Protein AF-A0A1W9WGX6-F1 (afdb_monomer_lite)

pLDDT: mean 84.51, std 15.61, range [47.09, 95.38]

Radius of gyration: 14.05 Å; chains: 1; bounding box: 33×21×35 Å

Secondary structure (DSSP, 8-state):
-GGGT-------TTHHHHS-TT--EEEETTTTEEEEPP-S-------

Sequence (47 aa):
ARELGIPAVVGVRQATRKIPENMRITIDGGLGAVQMADSGPKTKSHY

Structure (mmCIF, N/CA/C/O backbone):
data_AF-A0A1W9WGX6-F1
#
_entry.id   AF-A0A1W9WGX6-F1
#
loop_
_atom_site.group_PDB
_atom_site.id
_atom_site.type_symbol
_atom_site.label_atom_id
_atom_site.label_alt_id
_atom_site.label_comp_id
_atom_site.label_asym_id
_atom_site.label_entity_id
_atom_site.label_seq_id
_atom_site.pdbx_PDB_ins_code
_atom_site.Cartn_x
_atom_site.Cartn_y
_atom_site.Cartn_z
_atom_site.occupancy
_atom_site.B_iso_or_equiv
_atom_site.auth_seq_id
_atom_site.auth_comp_id
_atom_site.auth_asym_id
_atom_site.auth_atom_id
_atom_site.pdbx_PDB_model_num
ATOM 1 N N . ALA A 1 1 ? 11.010 -0.136 -2.229 1.00 81.38 1 ALA A N 1
ATOM 2 C CA . ALA A 1 1 ? 10.064 -1.265 -2.336 1.00 81.38 1 ALA A CA 1
ATOM 3 C C . ALA A 1 1 ? 10.632 -2.365 -3.220 1.00 81.38 1 ALA A C 1
ATOM 5 O O . ALA A 1 1 ? 10.978 -3.401 -2.681 1.00 81.38 1 ALA A O 1
ATOM 6 N N . ARG A 1 2 ? 10.823 -2.117 -4.528 1.00 81.25 2 ARG A N 1
ATOM 7 C CA . ARG A 1 2 ? 11.278 -3.141 -5.488 1.00 81.25 2 ARG A CA 1
ATOM 8 C C . ARG A 1 2 ? 12.596 -3.815 -5.108 1.00 81.25 2 ARG A C 1
ATOM 10 O O . ARG A 1 2 ? 12.608 -5.017 -4.907 1.00 81.25 2 ARG A O 1
ATOM 17 N N . GLU A 1 3 ? 13.631 -3.029 -4.848 1.00 95.00 3 GLU A N 1
ATOM 18 C CA . GLU A 1 3 ? 14.936 -3.563 -4.419 1.00 95.00 3 GLU A CA 1
ATOM 19 C C . GLU A 1 3 ? 14.982 -4.000 -2.943 1.00 95.00 3 GLU A C 1
ATOM 21 O O . GLU A 1 3 ? 15.972 -4.554 -2.486 1.00 95.00 3 GLU A O 1
ATOM 26 N N . LEU A 1 4 ? 13.922 -3.730 -2.169 1.00 91.06 4 LEU A N 1
ATOM 27 C CA . LEU A 1 4 ? 13.863 -4.011 -0.728 1.00 91.06 4 LEU A CA 1
ATOM 28 C C . LEU A 1 4 ? 13.030 -5.257 -0.399 1.00 91.06 4 LEU A C 1
ATOM 30 O O . LEU A 1 4 ? 12.919 -5.614 0.769 1.00 91.06 4 LEU A O 1
ATOM 34 N N . GLY A 1 5 ? 12.383 -5.877 -1.392 1.00 92.38 5 GLY A N 1
ATOM 35 C CA . GLY A 1 5 ? 11.518 -7.042 -1.179 1.00 92.38 5 GLY A CA 1
ATOM 36 C C . GLY A 1 5 ? 10.274 -6.774 -0.319 1.00 92.38 5 GLY A C 1
ATOM 37 O O . GLY A 1 5 ? 9.639 -7.721 0.134 1.00 92.38 5 GLY A O 1
ATOM 38 N N . ILE A 1 6 ? 9.912 -5.505 -0.087 1.00 94.06 6 ILE A N 1
ATOM 39 C CA . ILE A 1 6 ? 8.734 -5.121 0.709 1.00 94.06 6 ILE A CA 1
ATOM 40 C C . ILE A 1 6 ? 7.584 -4.648 -0.188 1.00 94.06 6 ILE A C 1
ATOM 42 O O . ILE A 1 6 ? 7.829 -3.957 -1.189 1.00 94.06 6 ILE A O 1
ATOM 46 N N . PRO A 1 7 ? 6.327 -4.959 0.172 1.00 93.88 7 PRO A N 1
ATOM 47 C CA . PR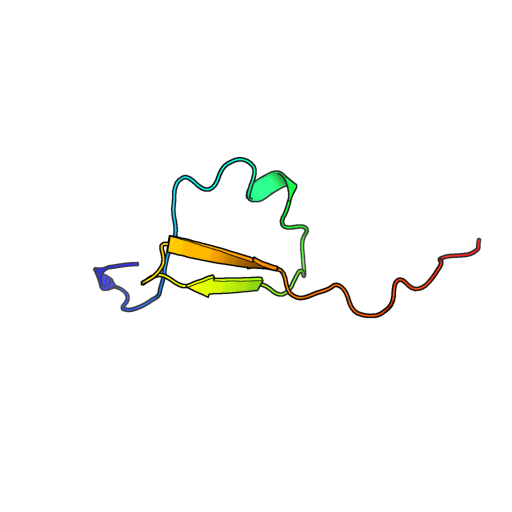O A 1 7 ? 5.167 -4.500 -0.577 1.00 93.88 7 PRO A CA 1
ATOM 48 C C . PRO A 1 7 ? 5.032 -2.976 -0.499 1.00 93.88 7 PRO A C 1
ATOM 50 O O . PRO A 1 7 ? 5.333 -2.352 0.519 1.00 93.88 7 PRO A O 1
ATOM 53 N N . ALA A 1 8 ? 4.551 -2.368 -1.582 1.00 95.19 8 ALA A N 1
ATOM 54 C CA . ALA A 1 8 ? 4.208 -0.954 -1.610 1.00 95.19 8 ALA A CA 1
ATOM 55 C C . ALA A 1 8 ? 3.077 -0.688 -2.602 1.00 95.19 8 ALA A C 1
ATOM 57 O O . ALA A 1 8 ? 3.053 -1.253 -3.694 1.00 95.19 8 ALA A O 1
ATOM 58 N N . VAL A 1 9 ? 2.188 0.231 -2.230 1.00 95.38 9 VAL A N 1
ATOM 59 C CA . VAL A 1 9 ? 1.137 0.778 -3.092 1.00 95.38 9 VAL A CA 1
ATOM 60 C C . VAL A 1 9 ? 1.297 2.295 -3.097 1.00 95.38 9 VAL A C 1
ATOM 62 O O . VAL A 1 9 ? 1.439 2.914 -2.044 1.00 95.38 9 VAL A O 1
ATOM 65 N N . VAL A 1 10 ? 1.307 2.899 -4.283 1.00 94.88 10 VAL A N 1
ATOM 66 C CA . VAL A 1 10 ? 1.520 4.342 -4.476 1.00 94.88 10 VAL A CA 1
ATOM 67 C C . VAL A 1 10 ? 0.318 4.976 -5.171 1.00 94.88 10 VAL A C 1
ATOM 69 O O . VAL A 1 10 ? -0.490 4.283 -5.780 1.00 94.88 10 VAL A O 1
ATOM 72 N N . GLY A 1 11 ? 0.174 6.299 -5.069 1.00 95.06 11 GLY A N 1
ATOM 73 C CA . GLY A 1 11 ? -0.925 7.022 -5.724 1.00 95.06 11 GLY A CA 1
ATOM 74 C C . GLY A 1 11 ? -2.302 6.829 -5.072 1.00 95.06 11 GLY A C 1
ATOM 75 O O . GLY A 1 11 ? -3.316 7.215 -5.653 1.00 95.06 11 GLY A O 1
ATOM 76 N N . VAL A 1 12 ? -2.362 6.273 -3.856 1.00 94.81 12 VAL A N 1
ATOM 77 C CA . VAL A 1 12 ? -3.616 6.098 -3.111 1.00 94.81 12 VAL A CA 1
ATOM 78 C C . VAL A 1 12 ? -4.162 7.464 -2.699 1.00 94.81 12 VAL A C 1
ATOM 80 O O . VAL A 1 12 ? -3.631 8.147 -1.817 1.00 94.81 12 VAL A O 1
ATOM 83 N N . ARG A 1 13 ? -5.247 7.880 -3.354 1.00 95.00 13 ARG A N 1
ATOM 84 C CA . ARG A 1 13 ? -5.891 9.171 -3.100 1.00 95.00 13 ARG A CA 1
ATOM 85 C C . ARG A 1 13 ? -6.283 9.306 -1.628 1.00 95.00 13 ARG A C 1
ATOM 87 O O . ARG A 1 13 ? -7.005 8.477 -1.084 1.00 95.00 13 ARG A O 1
ATOM 94 N N . GLN A 1 14 ? -5.850 10.408 -1.018 1.00 93.75 14 GLN A N 1
ATOM 95 C CA . GLN A 1 14 ? -6.137 10.773 0.373 1.00 93.75 14 GLN A CA 1
ATOM 96 C C . GLN A 1 14 ? -5.623 9.795 1.444 1.00 93.75 14 GLN A C 1
ATOM 98 O O . GLN A 1 14 ? -6.091 9.869 2.579 1.00 93.75 14 GLN A O 1
ATOM 103 N N . ALA A 1 15 ? -4.650 8.928 1.141 1.00 93.00 15 ALA A N 1
ATOM 104 C CA . ALA A 1 15 ? -4.089 7.997 2.128 1.00 93.00 15 ALA A CA 1
ATOM 105 C C . ALA A 1 15 ? -3.646 8.700 3.423 1.00 93.00 15 ALA A C 1
ATOM 107 O O . ALA A 1 15 ? -4.054 8.304 4.508 1.00 93.00 15 ALA A O 1
ATOM 108 N N . THR A 1 16 ? -2.930 9.820 3.305 1.00 92.69 16 THR A N 1
ATOM 109 C CA . THR A 1 16 ? -2.447 10.619 4.447 1.00 92.69 16 THR A CA 1
ATOM 110 C C . THR A 1 16 ? -3.552 11.255 5.290 1.00 92.69 16 THR A C 1
ATOM 112 O O . THR A 1 16 ? -3.305 11.631 6.426 1.00 92.69 16 THR A O 1
ATOM 115 N N . ARG A 1 17 ? -4.771 11.396 4.753 1.00 93.62 17 ARG A N 1
ATOM 116 C CA . ARG A 1 17 ? -5.930 11.919 5.497 1.00 93.62 17 ARG A CA 1
ATOM 117 C C . ARG A 1 17 ? -6.759 10.810 6.137 1.00 93.62 17 ARG A C 1
ATOM 119 O O . ARG A 1 17 ? -7.457 11.063 7.109 1.00 93.62 17 ARG A O 1
ATOM 126 N N . LYS A 1 18 ? -6.742 9.613 5.544 1.00 92.19 18 LYS A N 1
ATOM 127 C CA . LYS A 1 18 ? -7.570 8.474 5.962 1.00 92.19 18 LYS A CA 1
ATOM 128 C C . LYS A 1 18 ? -6.862 7.534 6.932 1.00 92.19 18 LYS A C 1
ATOM 130 O O . LYS A 1 18 ? -7.548 6.824 7.654 1.00 92.19 18 LYS A O 1
ATOM 135 N N . ILE A 1 19 ? -5.531 7.524 6.938 1.00 91.81 19 ILE A N 1
ATOM 136 C CA . ILE A 1 19 ? -4.711 6.686 7.813 1.00 91.81 19 ILE A CA 1
ATOM 137 C C . ILE A 1 19 ? -4.199 7.573 8.958 1.00 91.81 19 ILE A C 1
ATOM 139 O O . ILE A 1 19 ? -3.210 8.282 8.766 1.00 91.81 19 ILE A O 1
ATOM 143 N N . PRO A 1 20 ? -4.878 7.605 10.119 1.00 90.75 20 PRO A N 1
ATOM 144 C CA . PRO A 1 20 ? -4.368 8.293 11.291 1.00 90.75 20 PRO A CA 1
ATOM 145 C C . PRO A 1 20 ? -3.156 7.559 11.868 1.00 90.75 20 PRO A C 1
ATOM 147 O O . PRO A 1 20 ? -2.903 6.384 11.583 1.00 90.75 20 PRO A O 1
ATOM 150 N N . GLU A 1 21 ? -2.419 8.263 12.720 1.00 89.31 21 GLU A N 1
ATOM 151 C CA . GLU A 1 21 ? -1.316 7.681 13.477 1.00 89.31 21 GLU A CA 1
ATOM 152 C C . GLU A 1 21 ? -1.776 6.465 14.287 1.00 89.31 21 GLU A C 1
ATOM 154 O O . GLU A 1 21 ? -2.919 6.384 14.740 1.00 89.31 21 GLU A O 1
ATOM 159 N N . ASN A 1 22 ? -0.864 5.510 14.469 1.00 90.25 22 ASN A N 1
ATOM 160 C CA . ASN A 1 22 ? -1.094 4.267 15.210 1.00 90.25 22 ASN A CA 1
ATOM 161 C C . ASN A 1 22 ? -2.189 3.348 14.626 1.00 90.25 22 ASN A C 1
ATOM 163 O O . ASN A 1 22 ? -2.507 2.320 15.227 1.00 90.25 22 ASN A O 1
ATOM 167 N N . MET A 1 23 ? -2.748 3.656 13.449 1.00 89.00 23 MET A N 1
ATOM 168 C CA . MET A 1 23 ? -3.691 2.764 12.777 1.00 89.00 23 MET A CA 1
ATOM 169 C C . MET A 1 23 ? -2.982 1.546 12.189 1.00 89.00 23 MET A C 1
ATOM 171 O O . MET A 1 23 ? -2.039 1.659 11.405 1.00 89.00 23 MET A O 1
ATOM 175 N N . ARG A 1 24 ? -3.506 0.360 12.503 1.00 93.12 24 ARG A N 1
ATOM 176 C CA . ARG A 1 24 ? -3.092 -0.880 11.851 1.00 93.12 24 ARG A CA 1
ATOM 177 C C . ARG A 1 24 ? -3.701 -0.968 10.451 1.00 93.12 24 ARG A C 1
ATOM 179 O O . ARG A 1 24 ? -4.918 -0.892 10.291 1.00 93.12 24 ARG A O 1
ATOM 186 N N . ILE A 1 25 ? -2.851 -1.184 9.453 1.00 93.62 25 ILE A N 1
ATOM 187 C CA . ILE A 1 25 ? -3.245 -1.364 8.052 1.00 93.62 25 ILE A CA 1
ATOM 188 C C . ILE A 1 25 ? -2.565 -2.598 7.456 1.00 93.62 25 ILE A C 1
ATOM 190 O O . ILE A 1 25 ? -1.498 -3.011 7.914 1.00 93.62 25 ILE A O 1
ATOM 194 N N . THR A 1 26 ? -3.165 -3.146 6.404 1.00 95.12 26 THR A N 1
ATOM 195 C CA . THR A 1 26 ? -2.583 -4.192 5.559 1.00 95.12 26 THR A CA 1
ATOM 196 C C . THR A 1 26 ? -2.338 -3.629 4.162 1.00 95.12 26 THR A C 1
ATOM 198 O O . THR A 1 26 ? -3.215 -2.986 3.579 1.00 95.12 26 THR A O 1
ATOM 201 N N . ILE A 1 27 ? -1.144 -3.883 3.622 1.00 95.25 27 ILE A N 1
ATOM 202 C CA . ILE A 1 27 ? -0.749 -3.501 2.264 1.00 95.25 27 ILE A CA 1
ATOM 203 C C . ILE A 1 27 ? -0.711 -4.754 1.394 1.00 95.25 27 ILE A C 1
ATOM 205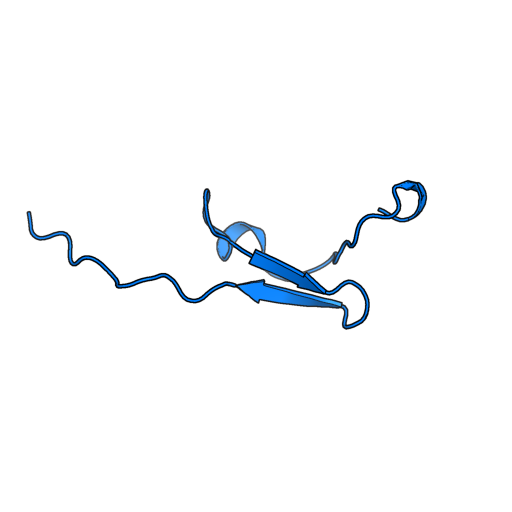 O O . ILE A 1 27 ? 0.098 -5.646 1.643 1.00 95.25 27 ILE A O 1
ATOM 209 N N . ASP A 1 28 ? -1.539 -4.791 0.353 1.00 94.25 28 ASP A N 1
ATOM 210 C CA . ASP A 1 28 ? -1.484 -5.820 -0.681 1.00 94.25 28 ASP A CA 1
ATOM 211 C C . ASP A 1 28 ? -0.860 -5.233 -1.953 1.00 94.25 28 ASP A C 1
ATOM 213 O O . ASP A 1 28 ? -1.501 -4.513 -2.724 1.00 94.25 28 ASP A O 1
ATOM 217 N N . GLY A 1 29 ? 0.425 -5.531 -2.156 1.00 92.50 29 GLY A N 1
ATOM 218 C CA . GLY A 1 29 ? 1.172 -5.082 -3.330 1.00 92.50 29 GLY A CA 1
ATOM 219 C C . GLY A 1 29 ? 0.808 -5.812 -4.628 1.00 92.50 29 GLY A C 1
ATOM 220 O O . GLY A 1 29 ? 1.121 -5.295 -5.697 1.00 92.50 29 GLY A O 1
ATOM 221 N N . GLY A 1 30 ? 0.162 -6.982 -4.555 1.00 93.25 30 GLY A N 1
ATOM 222 C CA . GLY A 1 30 ? -0.269 -7.748 -5.728 1.00 93.25 30 GLY A CA 1
ATOM 223 C C . GLY A 1 30 ? -1.586 -7.227 -6.303 1.00 93.25 30 GLY A C 1
ATOM 224 O O . GLY A 1 30 ? -1.711 -7.076 -7.516 1.00 93.25 30 GLY A O 1
ATOM 225 N N . LEU A 1 31 ? -2.539 -6.887 -5.431 1.00 93.88 31 LEU A N 1
ATOM 226 C CA . LEU A 1 31 ? -3.825 -6.288 -5.811 1.00 93.88 31 LEU A CA 1
ATOM 227 C C . LEU A 1 31 ? -3.772 -4.758 -5.947 1.00 93.88 31 LEU A C 1
ATOM 229 O O . LEU A 1 31 ? -4.708 -4.155 -6.469 1.00 93.88 31 LEU A O 1
ATOM 233 N N . GLY A 1 32 ? -2.711 -4.113 -5.452 1.00 94.25 32 GLY A N 1
ATOM 234 C CA . GLY A 1 32 ? -2.620 -2.652 -5.405 1.00 94.25 32 GLY A CA 1
ATOM 235 C C . GLY A 1 32 ? -3.578 -2.029 -4.383 1.00 94.25 32 GLY A C 1
ATOM 236 O O . GLY A 1 32 ? -4.059 -0.913 -4.586 1.00 94.25 32 GLY A O 1
ATOM 237 N N . ALA A 1 33 ? -3.879 -2.748 -3.300 1.00 94.06 33 ALA A N 1
ATOM 238 C CA . ALA A 1 33 ? -4.904 -2.382 -2.329 1.00 94.06 33 ALA A CA 1
ATOM 239 C C . ALA A 1 33 ? -4.318 -2.075 -0.944 1.00 94.06 33 ALA A C 1
ATOM 241 O O . ALA A 1 33 ? -3.325 -2.659 -0.508 1.00 94.06 33 ALA A O 1
ATOM 242 N N . VAL A 1 34 ? -4.982 -1.167 -0.226 1.00 94.69 34 VAL A N 1
ATOM 243 C CA . VAL A 1 34 ? -4.708 -0.857 1.182 1.00 94.69 34 VAL A CA 1
ATOM 244 C C . VAL A 1 34 ? -5.984 -1.099 1.970 1.00 94.69 34 VAL A C 1
ATOM 246 O O . VAL A 1 34 ? -7.023 -0.517 1.657 1.00 94.69 34 VAL A O 1
ATOM 249 N N . GLN A 1 35 ? -5.907 -1.956 2.982 1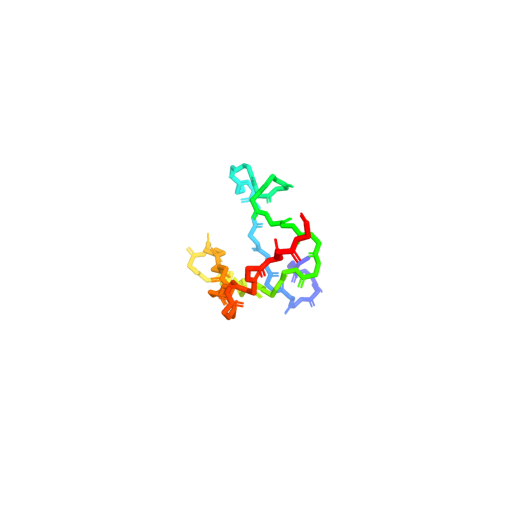.00 93.81 35 GLN A N 1
ATOM 250 C CA . GLN A 1 35 ? -7.037 -2.316 3.834 1.00 93.81 35 GLN A CA 1
ATOM 251 C C . GLN A 1 35 ? -6.780 -1.789 5.243 1.00 93.81 35 GLN A C 1
ATOM 253 O O . GLN A 1 35 ? -5.733 -2.048 5.837 1.00 93.81 35 GLN A O 1
ATOM 258 N N . MET A 1 36 ? -7.727 -1.018 5.765 1.00 90.31 36 MET A N 1
ATOM 259 C CA . MET A 1 36 ? -7.697 -0.548 7.148 1.00 90.31 36 MET A CA 1
ATOM 260 C C . MET A 1 36 ? -8.286 -1.651 8.023 1.00 90.31 36 MET A C 1
ATOM 262 O O . MET A 1 36 ? -9.338 -2.191 7.683 1.00 90.31 36 MET A O 1
ATOM 266 N N . ALA A 1 37 ? -7.618 -2.003 9.123 1.00 81.38 37 ALA A N 1
ATOM 267 C CA . ALA A 1 37 ? -8.251 -2.863 10.112 1.00 81.38 37 ALA A CA 1
ATOM 268 C C . ALA A 1 37 ? -9.442 -2.106 10.708 1.00 81.38 37 ALA A C 1
ATOM 270 O O . ALA A 1 37 ? -9.319 -0.910 10.997 1.00 81.38 37 ALA A O 1
ATOM 271 N N . ASP A 1 38 ? -10.577 -2.783 10.893 1.00 68.44 38 ASP A N 1
ATOM 272 C CA . ASP A 1 38 ? -11.687 -2.192 11.630 1.00 68.44 38 ASP A CA 1
ATOM 273 C C . ASP A 1 38 ? -11.160 -1.701 12.974 1.00 68.44 38 ASP A C 1
ATOM 275 O O . ASP A 1 38 ? -10.489 -2.433 13.712 1.00 68.44 38 ASP A O 1
ATOM 279 N N . SER A 1 39 ? -11.425 -0.429 13.273 1.00 61.59 39 SER A N 1
ATOM 280 C CA . SER A 1 39 ? -11.154 0.104 14.596 1.00 61.59 39 SER A CA 1
ATOM 281 C C . SER A 1 39 ? -11.884 -0.801 15.583 1.00 61.59 39 SER A C 1
ATOM 283 O O . SER A 1 39 ? -13.117 -0.859 15.556 1.00 61.59 39 SER A O 1
ATOM 285 N N . GLY A 1 40 ? -11.134 -1.499 16.441 1.00 60.94 40 GLY A N 1
ATOM 286 C CA . GLY A 1 40 ? -11.684 -2.127 17.640 1.00 60.94 40 GLY A CA 1
ATOM 287 C C . GLY A 1 40 ? -12.585 -1.140 18.398 1.00 60.94 40 GLY A C 1
ATOM 288 O O . GLY A 1 40 ? -12.534 0.065 18.134 1.00 60.94 40 GLY A O 1
ATOM 289 N N . PRO A 1 41 ? -13.452 -1.641 19.293 1.00 52.12 41 PRO A N 1
ATOM 290 C CA . PRO A 1 41 ? -14.670 -0.963 19.726 1.00 52.12 41 PRO A CA 1
ATOM 291 C C . PRO A 1 41 ? -14.427 0.518 20.006 1.00 52.12 41 PRO A C 1
ATOM 293 O O . PRO A 1 41 ? -13.548 0.870 20.792 1.00 52.12 41 PRO A O 1
ATOM 296 N N . LYS A 1 42 ? -15.218 1.381 19.354 1.00 59.16 42 LYS A N 1
ATOM 297 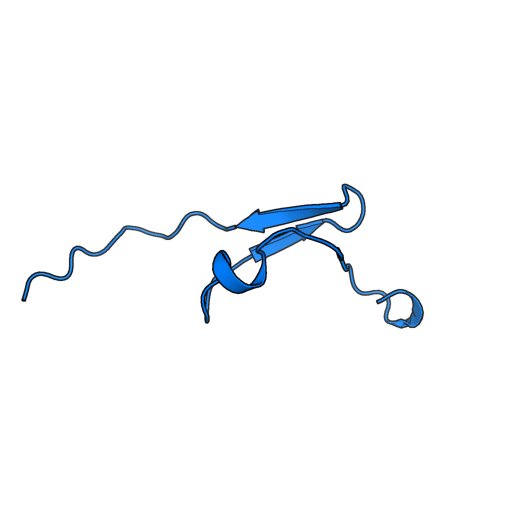C CA . LYS A 1 42 ? -15.242 2.820 19.625 1.00 59.16 42 LYS A CA 1
ATOM 298 C C . LYS A 1 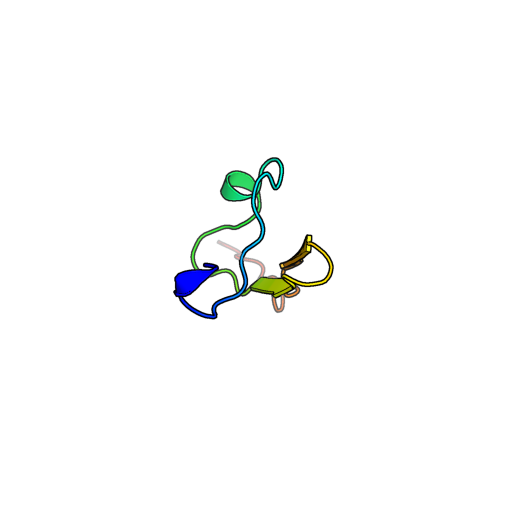42 ? -15.586 3.015 21.099 1.00 59.16 42 LYS A C 1
ATOM 300 O O . LYS A 1 42 ? -16.760 3.010 21.466 1.00 59.16 42 LYS A O 1
ATOM 305 N N . THR A 1 43 ? -14.576 3.150 21.952 1.00 53.34 43 THR A N 1
ATOM 306 C CA . THR A 1 43 ? -14.782 3.601 23.324 1.00 53.34 43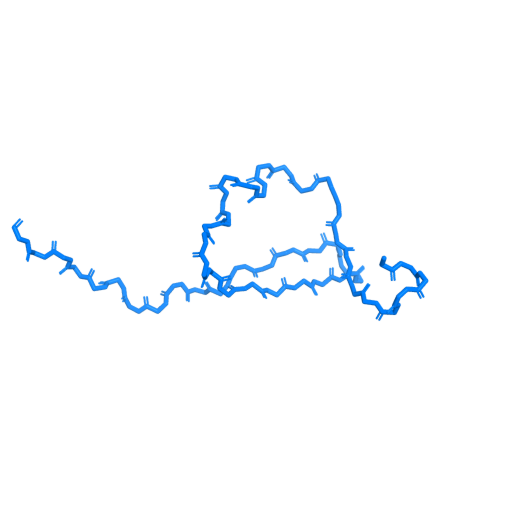 THR A CA 1
ATOM 307 C C . THR A 1 43 ? -15.374 5.004 23.207 1.00 53.34 43 THR A C 1
ATOM 309 O O . THR A 1 43 ? -14.791 5.913 22.610 1.00 53.34 43 THR A O 1
ATOM 312 N N . LYS A 1 44 ? -16.627 5.139 23.646 1.00 54.12 44 LYS A N 1
ATOM 313 C CA . LYS A 1 44 ? -17.291 6.430 23.767 1.00 54.12 44 LYS A CA 1
ATOM 314 C C . LYS A 1 44 ? -16.559 7.181 24.875 1.00 54.12 44 LYS A C 1
ATOM 316 O O . LYS A 1 44 ? -16.743 6.857 26.044 1.00 54.12 44 LYS A O 1
ATOM 321 N N . SER A 1 45 ? -15.733 8.158 24.516 1.00 51.31 45 SER A N 1
ATOM 322 C CA . SER A 1 45 ? -15.198 9.108 25.489 1.00 51.31 45 SER A CA 1
ATOM 323 C C . SER A 1 45 ? -16.348 10.004 25.954 1.00 51.31 45 SER A C 1
ATOM 325 O O . SER A 1 45 ? -16.712 10.953 25.266 1.00 51.31 45 SER A O 1
ATOM 327 N N . HIS A 1 46 ? -16.960 9.649 27.084 1.00 47.09 46 HIS A N 1
ATOM 328 C CA . HIS A 1 46 ? -17.754 10.565 27.894 1.00 47.09 46 HIS A CA 1
ATOM 329 C C . HIS A 1 46 ? -16.783 11.364 28.767 1.00 47.09 46 HIS A C 1
ATOM 331 O O . HIS A 1 46 ? -16.133 10.783 29.636 1.00 47.09 46 HIS A O 1
ATOM 337 N N . TYR A 1 47 ? -16.694 12.670 28.531 1.00 48.78 47 TYR A N 1
ATOM 338 C CA . TYR A 1 47 ? -16.292 13.646 29.538 1.00 48.78 47 TYR A CA 1
ATOM 339 C C . TYR A 1 47 ? -17.057 14.943 29.295 1.00 48.78 47 TYR A C 1
ATOM 341 O O . TYR A 1 47 ? -17.219 15.292 28.102 1.00 48.78 47 TYR A O 1
#

Foldseek 3Di:
DVVVPDADAPPPPCPVVPADPPWDWDGDNPVSDIGTDPPPDDPPDDD